Protein AF-A0ABC8QXJ0-F1 (afdb_monomer_lite)

InterPro domains:
  IPR022228 Protein of unknown function DUF3755 [PF12579] (45-78)

Structure (mmCIF, N/CA/C/O backbone):
data_AF-A0ABC8QXJ0-F1
#
_entry.id   AF-A0ABC8QXJ0-F1
#
loop_
_atom_site.group_PDB
_atom_site.id
_atom_site.type_symbol
_atom_site.label_atom_id
_atom_site.label_alt_id
_atom_site.label_comp_id
_atom_site.label_asym_id
_atom_site.label_entity_id
_atom_site.label_seq_id
_atom_site.pdbx_PDB_ins_code
_atom_site.Cartn_x
_atom_site.Cartn_y
_atom_site.Cartn_z
_atom_site.occupancy
_atom_site.B_iso_or_equiv
_atom_site.auth_seq_id
_atom_site.auth_comp_id
_atom_site.auth_asym_id
_atom_site.auth_atom_id
_atom_site.pdbx_PDB_model_num
ATOM 1 N N . MET A 1 1 ? -36.619 1.541 -1.396 1.00 38.19 1 MET A N 1
ATOM 2 C CA . MET A 1 1 ? -35.381 0.842 -0.990 1.00 38.19 1 MET A CA 1
ATOM 3 C C . MET A 1 1 ? -34.815 0.193 -2.238 1.00 38.19 1 MET A C 1
ATOM 5 O O . MET A 1 1 ? -35.240 -0.896 -2.590 1.00 38.19 1 MET A O 1
ATOM 9 N N . THR A 1 2 ? -33.964 0.907 -2.971 1.00 34.28 2 THR A N 1
ATOM 10 C CA . THR A 1 2 ? -33.413 0.432 -4.249 1.00 34.28 2 THR A CA 1
ATOM 11 C C . THR A 1 2 ? -31.914 0.262 -4.056 1.00 34.28 2 THR A C 1
ATOM 13 O O . THR A 1 2 ? -31.242 1.183 -3.595 1.00 34.28 2 THR A O 1
ATOM 16 N N . GLY A 1 3 ? -31.449 -0.968 -4.269 1.00 41.50 3 GLY A N 1
ATOM 17 C CA . GLY A 1 3 ? -30.165 -1.474 -3.803 1.00 41.50 3 GLY A CA 1
ATOM 18 C C . GLY A 1 3 ? -28.941 -0.839 -4.458 1.00 41.50 3 GLY A C 1
ATOM 19 O O . GLY A 1 3 ? -28.972 -0.489 -5.630 1.00 41.50 3 GLY A O 1
ATOM 20 N N . ILE A 1 4 ? -27.890 -0.683 -3.644 1.00 43.62 4 ILE A N 1
ATOM 21 C CA . ILE A 1 4 ? -26.469 -1.066 -3.841 1.00 43.62 4 ILE A CA 1
ATOM 22 C C . ILE A 1 4 ? -25.875 -0.921 -5.268 1.00 43.62 4 ILE A C 1
ATOM 24 O O . ILE A 1 4 ? -24.971 -1.647 -5.661 1.00 43.62 4 ILE A O 1
ATOM 28 N N . GLY A 1 5 ? -26.362 0.041 -6.052 1.00 38.72 5 GLY A N 1
ATOM 29 C CA . GLY A 1 5 ? -25.995 0.284 -7.452 1.00 38.72 5 GLY A CA 1
ATOM 30 C C . GLY A 1 5 ? -25.018 1.440 -7.673 1.00 38.72 5 GLY A C 1
ATOM 31 O O . GLY A 1 5 ? -25.090 2.107 -8.700 1.00 38.72 5 GLY A O 1
ATOM 32 N N . LYS A 1 6 ? -24.118 1.713 -6.724 1.00 40.28 6 LYS A N 1
ATOM 33 C CA . LYS A 1 6 ? -22.881 2.467 -6.996 1.00 40.28 6 LYS A CA 1
ATOM 34 C C . LYS A 1 6 ? -21.742 1.461 -6.938 1.00 40.28 6 LYS A C 1
ATOM 36 O O . LYS A 1 6 ? -21.111 1.282 -5.908 1.00 40.28 6 LYS A O 1
ATOM 41 N N . LEU A 1 7 ? -21.654 0.598 -7.948 1.00 36.28 7 LEU A N 1
ATOM 42 C CA . LEU A 1 7 ? -20.647 0.762 -8.998 1.00 36.28 7 LEU A CA 1
ATOM 43 C C . LEU A 1 7 ? -19.351 1.341 -8.426 1.00 36.28 7 LEU A C 1
ATOM 45 O O . LEU A 1 7 ? -19.184 2.552 -8.271 1.00 36.28 7 LEU A O 1
ATOM 49 N N . SER A 1 8 ? -18.448 0.421 -8.130 1.00 41.62 8 SER A N 1
ATOM 50 C CA . SER A 1 8 ? -17.029 0.629 -7.943 1.00 41.62 8 SER A CA 1
ATOM 51 C C . SER A 1 8 ? -16.419 1.252 -9.208 1.00 41.62 8 SER A C 1
ATOM 53 O O . SER A 1 8 ? -15.750 0.592 -10.000 1.00 41.62 8 SER A O 1
ATOM 55 N N . SER A 1 9 ? -16.610 2.563 -9.401 1.00 42.22 9 SER A N 1
ATOM 56 C CA . SER A 1 9 ? -15.924 3.341 -10.451 1.00 42.22 9 SER A CA 1
ATOM 57 C C . SER A 1 9 ? -14.398 3.193 -10.399 1.00 42.22 9 SER A C 1
ATOM 59 O O . SER A 1 9 ? -13.730 3.442 -11.396 1.00 42.22 9 SER A O 1
ATOM 61 N N . PHE A 1 10 ? -13.850 2.742 -9.269 1.00 42.06 10 PHE A N 1
ATOM 62 C CA . PHE A 1 10 ? -12.434 2.422 -9.108 1.00 42.06 10 PHE A CA 1
ATOM 63 C C . PHE A 1 10 ? -12.037 1.040 -9.650 1.00 42.06 10 PHE A C 1
ATOM 65 O O . PHE A 1 10 ? -10.921 0.880 -10.133 1.00 42.06 10 PHE A O 1
ATOM 72 N N . GLN A 1 11 ? -12.938 0.056 -9.651 1.00 46.00 11 GLN A N 1
ATOM 73 C CA . GLN A 1 11 ? -12.611 -1.323 -10.027 1.00 46.00 11 GLN A CA 1
ATOM 74 C C . GLN A 1 11 ? -12.568 -1.515 -11.554 1.00 46.00 11 GLN A C 1
ATOM 76 O O . GLN A 1 11 ? -11.822 -2.352 -12.054 1.00 46.00 11 GLN A O 1
ATOM 81 N N . PHE A 1 12 ? -13.301 -0.697 -12.321 1.00 41.12 12 PHE A N 1
ATOM 82 C CA . PHE A 1 12 ? -13.382 -0.852 -13.781 1.00 41.12 12 PHE A CA 1
ATOM 83 C C . PHE A 1 12 ? -12.221 -0.197 -14.556 1.00 41.12 12 PHE A C 1
ATOM 85 O O . PHE A 1 12 ? -11.899 -0.634 -15.655 1.00 41.12 12 PHE A O 1
ATOM 92 N N . ILE A 1 13 ? -11.550 0.815 -13.991 1.00 45.84 13 ILE A N 1
ATOM 93 C CA . ILE A 1 13 ? -10.396 1.475 -14.642 1.00 45.84 13 ILE A CA 1
ATOM 94 C C . ILE A 1 13 ? -9.080 0.722 -14.359 1.00 45.84 13 ILE A C 1
ATOM 96 O O . ILE A 1 13 ? -8.129 0.804 -15.131 1.00 45.84 13 ILE A O 1
ATOM 100 N N . ILE A 1 14 ? -9.041 -0.058 -13.277 1.00 51.94 14 ILE A N 1
ATOM 101 C CA . ILE A 1 14 ? -7.843 -0.734 -12.768 1.00 51.94 14 ILE A CA 1
ATOM 102 C C . ILE A 1 14 ? -7.644 -2.127 -13.407 1.00 51.94 14 ILE A C 1
ATOM 104 O O . ILE A 1 14 ? -6.535 -2.460 -13.820 1.00 51.94 14 ILE A O 1
ATOM 108 N N . ILE A 1 15 ? -8.704 -2.927 -13.584 1.00 46.22 15 ILE A N 1
ATOM 109 C CA . ILE A 1 15 ? -8.570 -4.346 -13.980 1.00 46.22 15 ILE A CA 1
ATOM 110 C C . ILE A 1 15 ? -8.072 -4.547 -15.426 1.00 46.22 15 ILE A C 1
ATOM 112 O O . ILE A 1 15 ? -7.324 -5.488 -15.683 1.00 46.22 15 ILE A O 1
ATOM 116 N N . CYS A 1 16 ? -8.396 -3.659 -16.372 1.00 43.69 16 CYS A N 1
ATOM 117 C CA . CYS A 1 16 ? -7.984 -3.835 -17.774 1.00 43.69 16 CYS A CA 1
ATOM 118 C C . CYS A 1 16 ? -6.485 -3.579 -18.048 1.00 43.69 16 CYS A C 1
ATOM 120 O O . CYS A 1 16 ? -6.020 -3.910 -19.136 1.00 43.69 16 CYS A O 1
ATOM 122 N N . SER A 1 17 ? -5.716 -3.035 -17.092 1.00 51.50 17 SER A N 1
ATOM 123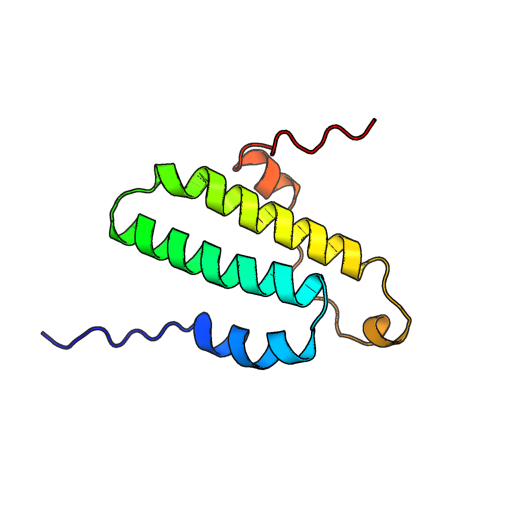 C CA . SER A 1 17 ? -4.322 -2.606 -17.327 1.00 51.50 17 SER A CA 1
ATOM 124 C C . SER A 1 17 ? -3.259 -3.448 -16.606 1.00 51.50 17 SER A C 1
ATOM 126 O O . SER A 1 17 ? -2.099 -3.439 -17.008 1.00 51.50 17 SER A O 1
ATOM 128 N N . PHE A 1 18 ? -3.605 -4.194 -15.552 1.00 49.50 18 PHE A N 1
ATOM 129 C CA . PHE A 1 18 ? -2.588 -4.785 -14.662 1.00 49.50 18 PHE A CA 1
ATOM 130 C C . PHE A 1 18 ? -1.926 -6.030 -15.252 1.00 49.50 18 PHE A C 1
ATOM 132 O O . PHE A 1 18 ? -0.708 -6.187 -15.156 1.00 49.50 18 PHE A O 1
ATOM 139 N N . ALA A 1 19 ? -2.709 -6.869 -15.935 1.00 47.66 19 ALA A N 1
ATOM 140 C CA . ALA A 1 19 ? -2.198 -8.052 -16.626 1.00 47.66 19 ALA A CA 1
ATOM 141 C C . ALA A 1 19 ? -1.212 -7.697 -17.756 1.00 47.66 19 ALA A C 1
ATOM 143 O O . ALA A 1 19 ? -0.345 -8.500 -18.083 1.00 47.66 19 ALA A O 1
ATOM 144 N N . ALA A 1 20 ? -1.325 -6.494 -18.330 1.00 51.31 20 ALA A N 1
ATOM 145 C CA . ALA A 1 20 ? -0.432 -6.014 -19.380 1.00 51.31 20 ALA A CA 1
ATOM 146 C C . ALA A 1 20 ? 0.879 -5.416 -18.836 1.00 51.31 20 ALA A C 1
ATOM 148 O O . ALA A 1 20 ? 1.893 -5.471 -19.525 1.00 51.31 20 ALA A O 1
ATOM 149 N N . ILE A 1 21 ? 0.870 -4.857 -17.616 1.00 63.81 21 ILE A N 1
ATOM 150 C CA . ILE A 1 21 ? 2.066 -4.290 -16.969 1.00 63.81 21 ILE A CA 1
ATOM 151 C C . ILE A 1 21 ? 2.970 -5.413 -16.440 1.00 63.81 21 ILE A C 1
ATOM 153 O O . ILE A 1 21 ? 4.184 -5.347 -16.623 1.00 63.81 21 ILE A O 1
ATOM 157 N N . GLY A 1 22 ? 2.386 -6.463 -15.841 1.00 70.31 22 GLY A N 1
ATOM 158 C CA . GLY A 1 22 ? 3.127 -7.620 -15.324 1.00 70.31 22 GLY A CA 1
ATOM 159 C C . GLY A 1 22 ? 4.244 -7.261 -14.325 1.00 70.31 22 GLY A C 1
ATOM 160 O O . GLY A 1 22 ? 4.361 -6.126 -13.863 1.00 70.31 22 GLY A O 1
ATOM 161 N N . GLY A 1 23 ? 5.073 -8.245 -13.962 1.00 78.12 23 GLY A N 1
ATOM 162 C CA . GLY A 1 23 ? 6.265 -8.030 -13.128 1.00 78.12 23 GLY A CA 1
ATOM 163 C C . GLY A 1 23 ? 5.995 -7.427 -11.738 1.00 78.12 23 GLY A C 1
ATOM 164 O O . GLY A 1 23 ? 4.878 -7.474 -11.222 1.00 78.12 23 GLY A O 1
ATOM 165 N N . ALA A 1 24 ? 7.038 -6.857 -11.123 1.00 83.19 24 ALA A N 1
ATOM 166 C CA . ALA A 1 24 ? 6.961 -6.268 -9.782 1.00 83.19 24 ALA A CA 1
ATOM 167 C C . ALA A 1 24 ? 5.975 -5.086 -9.718 1.00 83.19 24 ALA A C 1
ATOM 169 O O . ALA A 1 24 ? 5.191 -4.978 -8.776 1.00 83.19 24 ALA A O 1
ATOM 170 N N . THR A 1 25 ? 5.945 -4.243 -10.755 1.00 82.88 25 THR A N 1
ATOM 171 C CA . THR A 1 25 ? 5.002 -3.121 -10.857 1.00 82.88 25 THR A CA 1
ATOM 172 C C . THR A 1 25 ? 3.550 -3.598 -10.867 1.00 82.88 25 THR A C 1
ATOM 174 O O . THR A 1 25 ? 2.732 -3.059 -10.124 1.00 82.88 25 THR A O 1
ATOM 177 N N . GLY A 1 26 ? 3.221 -4.629 -11.654 1.00 80.50 26 GLY A N 1
ATOM 178 C CA . GLY A 1 26 ? 1.879 -5.213 -11.692 1.00 80.50 26 GLY A CA 1
ATOM 179 C C . GLY A 1 26 ? 1.445 -5.789 -10.341 1.00 80.50 26 GLY A C 1
ATOM 180 O O . GLY A 1 26 ? 0.318 -5.550 -9.914 1.00 80.50 26 GLY A O 1
ATOM 181 N N . GLN A 1 27 ? 2.353 -6.463 -9.626 1.00 85.69 27 GLN A N 1
ATOM 182 C CA . GLN A 1 27 ? 2.084 -7.005 -8.286 1.00 85.69 27 GLN A CA 1
ATOM 183 C C . GLN A 1 27 ? 1.822 -5.907 -7.244 1.00 85.69 27 GLN A C 1
ATOM 185 O O . GLN A 1 27 ? 0.885 -6.015 -6.456 1.00 85.69 27 GLN A O 1
ATOM 190 N N . LEU A 1 28 ? 2.621 -4.835 -7.234 1.00 87.44 28 LEU A N 1
ATOM 191 C CA . LEU A 1 28 ? 2.434 -3.708 -6.308 1.00 87.44 28 LEU A CA 1
ATOM 192 C C . LEU A 1 28 ? 1.134 -2.949 -6.585 1.00 87.44 28 LEU A C 1
ATOM 194 O O . LEU A 1 28 ? 0.449 -2.504 -5.661 1.00 87.44 28 LEU A O 1
ATOM 198 N N . LEU A 1 29 ? 0.788 -2.817 -7.864 1.00 85.62 29 LEU A N 1
ATOM 199 C CA . LEU A 1 29 ? -0.481 -2.258 -8.287 1.00 85.62 29 LEU A CA 1
ATOM 200 C C . LEU A 1 29 ? -1.643 -3.134 -7.787 1.00 85.62 29 LEU A C 1
ATOM 202 O O . LEU A 1 29 ? -2.581 -2.600 -7.192 1.00 85.62 29 LEU A O 1
ATOM 206 N N . GLU A 1 30 ? -1.584 -4.460 -7.971 1.00 84.69 30 GLU A N 1
ATOM 207 C CA . GLU A 1 30 ? -2.617 -5.407 -7.508 1.00 84.69 30 GLU A CA 1
ATOM 208 C C . GLU A 1 30 ? -2.807 -5.343 -5.989 1.00 84.69 30 GLU A C 1
ATOM 210 O O . GLU A 1 30 ? -3.935 -5.235 -5.503 1.00 84.69 30 GLU A O 1
ATOM 215 N N . GLN A 1 31 ? -1.703 -5.302 -5.241 1.00 89.81 31 GLN A N 1
ATOM 216 C CA . GLN A 1 31 ? -1.738 -5.104 -3.794 1.00 89.81 31 GLN A CA 1
ATOM 217 C C . GLN A 1 31 ? -2.446 -3.800 -3.417 1.00 89.81 31 GLN A C 1
ATOM 219 O O . GLN A 1 31 ? -3.282 -3.810 -2.520 1.00 89.81 31 GLN A O 1
ATOM 224 N N . ASN A 1 32 ? -2.181 -2.691 -4.119 1.00 91.94 32 ASN A N 1
ATOM 225 C CA . ASN A 1 32 ? -2.886 -1.433 -3.858 1.00 91.94 32 ASN A CA 1
ATOM 226 C C . ASN A 1 32 ? -4.393 -1.552 -4.073 1.00 91.94 32 ASN A C 1
ATOM 228 O O . ASN A 1 32 ? -5.144 -1.001 -3.274 1.00 91.94 32 ASN A O 1
ATOM 232 N N . ALA A 1 33 ? -4.840 -2.254 -5.118 1.00 86.62 33 ALA A N 1
ATOM 233 C CA . ALA A 1 33 ? -6.266 -2.458 -5.359 1.00 86.62 33 ALA A CA 1
ATOM 234 C C . ALA A 1 33 ? -6.924 -3.192 -4.177 1.00 86.62 33 ALA A C 1
ATOM 236 O O . ALA A 1 33 ? -7.894 -2.691 -3.612 1.00 86.62 33 ALA A O 1
ATOM 237 N N . HIS A 1 34 ? -6.328 -4.303 -3.735 1.00 88.62 34 HIS A N 1
ATOM 238 C CA . HIS A 1 34 ? -6.824 -5.066 -2.588 1.00 88.62 34 HIS A CA 1
ATOM 239 C C . HIS A 1 34 ? -6.815 -4.247 -1.288 1.00 88.62 34 HIS A C 1
ATOM 241 O O . HIS A 1 34 ? -7.812 -4.185 -0.571 1.00 88.62 34 HIS A O 1
ATOM 247 N N . THR A 1 35 ? -5.710 -3.560 -0.991 1.00 91.69 35 THR A N 1
ATOM 248 C CA . THR A 1 35 ? -5.588 -2.729 0.214 1.00 91.69 35 THR A CA 1
ATOM 249 C C . THR A 1 35 ? -6.588 -1.564 0.212 1.00 91.69 35 THR A C 1
ATOM 251 O O . THR A 1 35 ? -7.105 -1.192 1.264 1.00 91.69 35 THR A O 1
ATOM 254 N N . LEU A 1 36 ? -6.899 -0.981 -0.951 1.00 93.19 36 LEU A N 1
ATOM 255 C CA . LEU A 1 36 ? -7.913 0.074 -1.069 1.00 93.19 36 LEU A CA 1
ATOM 256 C C . LEU A 1 36 ? -9.336 -0.457 -0.847 1.00 93.19 36 LEU A C 1
ATOM 258 O O . LEU A 1 36 ? -10.148 0.241 -0.230 1.00 93.19 36 LEU A O 1
ATOM 262 N N . ASP A 1 37 ? -9.626 -1.685 -1.279 1.00 92.38 37 ASP A N 1
ATOM 263 C CA . ASP A 1 37 ? -10.893 -2.353 -0.971 1.00 92.38 37 ASP A CA 1
ATOM 264 C C . ASP A 1 37 ? -11.034 -2.601 0.542 1.00 92.38 37 ASP A C 1
ATOM 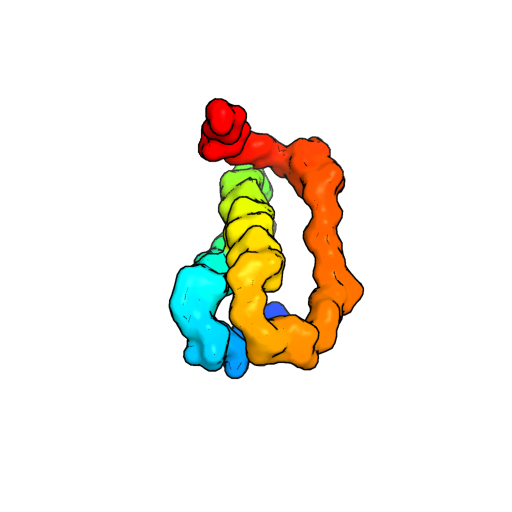266 O O . ASP A 1 37 ? -12.086 -2.308 1.120 1.00 92.38 37 ASP A O 1
ATOM 270 N N . GLU A 1 38 ? -9.964 -3.034 1.217 1.00 93.94 38 GLU A N 1
ATOM 271 C CA . GLU A 1 38 ? -9.940 -3.175 2.682 1.00 93.94 38 GLU A CA 1
ATOM 272 C C . GLU A 1 38 ? -10.154 -1.838 3.403 1.00 93.94 38 GLU A C 1
ATOM 274 O O . GLU A 1 38 ? -10.956 -1.752 4.336 1.00 93.94 38 GLU A O 1
ATOM 279 N N . ILE A 1 39 ? -9.494 -0.768 2.945 1.00 94.00 39 ILE A N 1
ATOM 280 C CA . ILE A 1 39 ? -9.679 0.585 3.488 1.00 94.00 39 ILE A CA 1
ATOM 281 C C . ILE A 1 39 ? -11.153 0.998 3.410 1.00 94.00 39 ILE A C 1
ATOM 283 O O . ILE A 1 39 ? -11.706 1.532 4.380 1.00 94.00 39 ILE A O 1
ATOM 287 N N . SER A 1 40 ? -11.791 0.736 2.268 1.00 93.56 40 SER A N 1
ATOM 288 C CA . SER A 1 40 ? -13.208 1.022 2.033 1.00 93.56 40 SER A CA 1
ATOM 289 C C . SER A 1 40 ? -14.113 0.205 2.961 1.00 93.56 40 SER A C 1
ATOM 291 O O . SER A 1 40 ? -15.016 0.755 3.599 1.00 93.56 40 SER A O 1
ATOM 293 N N . ALA A 1 41 ? -13.837 -1.093 3.118 1.00 92.88 41 ALA A N 1
ATOM 294 C CA . ALA A 1 41 ? -14.565 -1.962 4.041 1.00 92.88 41 ALA A CA 1
ATOM 295 C C . ALA A 1 41 ? -14.446 -1.486 5.500 1.00 92.88 41 ALA A C 1
ATOM 297 O O . ALA A 1 41 ? -15.452 -1.407 6.210 1.00 92.88 41 ALA A O 1
ATOM 298 N N . ASN A 1 42 ? -13.250 -1.085 5.931 1.00 94.62 42 ASN A N 1
ATOM 299 C CA . ASN A 1 42 ? -13.008 -0.559 7.274 1.00 94.62 42 ASN A CA 1
ATOM 300 C C . ASN A 1 42 ? -13.725 0.769 7.525 1.00 94.62 42 ASN A C 1
ATOM 302 O O . ASN A 1 42 ? -14.252 0.975 8.620 1.00 94.62 42 ASN A O 1
ATOM 306 N N . PHE A 1 43 ? -13.803 1.656 6.526 1.00 93.81 43 PHE A N 1
ATOM 307 C CA . PHE A 1 43 ? -14.620 2.868 6.634 1.00 93.81 43 PHE A CA 1
ATOM 308 C C . PHE A 1 43 ? -16.097 2.530 6.849 1.00 93.81 43 PHE A C 1
ATOM 310 O O . PHE A 1 43 ? -16.715 3.076 7.763 1.00 93.81 43 PHE A O 1
ATOM 317 N N . ASN A 1 44 ? -16.640 1.585 6.076 1.00 93.75 44 ASN A N 1
ATOM 318 C CA . ASN A 1 44 ? -18.029 1.136 6.221 1.00 93.75 44 ASN A CA 1
ATOM 319 C C . ASN A 1 44 ? -18.298 0.472 7.582 1.00 93.75 44 ASN A C 1
ATOM 321 O O . ASN A 1 44 ? -19.415 0.536 8.092 1.00 93.75 44 ASN A O 1
ATOM 325 N N . ALA A 1 45 ? -17.277 -0.143 8.176 1.00 95.56 45 ALA A N 1
ATOM 326 C CA . ALA A 1 45 ? -17.346 -0.789 9.481 1.00 95.56 45 ALA A CA 1
ATOM 327 C C . ALA A 1 45 ? -16.948 0.127 10.659 1.00 95.56 45 ALA A C 1
ATOM 329 O O . ALA A 1 45 ? -16.824 -0.359 11.782 1.00 95.56 45 ALA A O 1
ATOM 330 N N . PHE A 1 46 ? -16.737 1.430 10.429 1.00 94.06 46 PHE A N 1
ATOM 331 C CA . PHE A 1 46 ? -16.293 2.408 11.438 1.00 94.06 46 PHE A CA 1
ATOM 332 C C . PHE A 1 46 ? -14.945 2.071 12.114 1.00 94.06 46 PHE A C 1
ATOM 334 O O . PHE A 1 46 ? -14.655 2.520 13.222 1.00 94.06 46 PHE A O 1
ATOM 341 N N . LYS A 1 47 ? -14.076 1.324 11.427 1.00 94.44 47 LYS A N 1
ATOM 342 C CA . LYS A 1 47 ? -12.754 0.859 11.885 1.00 94.44 47 LYS A CA 1
ATOM 343 C C . LYS A 1 47 ? -11.610 1.722 11.343 1.00 94.44 47 LYS A C 1
ATOM 345 O O . LYS A 1 47 ? -10.573 1.228 10.916 1.00 94.44 47 LYS A O 1
ATOM 350 N N . VAL A 1 48 ? -11.779 3.044 11.349 1.00 90.62 48 VAL A N 1
ATOM 351 C CA . VAL A 1 48 ? -10.859 3.977 10.663 1.00 90.62 48 VAL A CA 1
ATOM 352 C C . VAL A 1 48 ? -9.412 3.925 11.165 1.00 90.62 48 VAL A C 1
ATOM 354 O O . VAL A 1 48 ? -8.488 4.168 10.395 1.00 90.62 48 VAL A O 1
ATOM 357 N N . HIS A 1 49 ? -9.194 3.565 12.432 1.00 91.38 49 HIS A N 1
ATOM 358 C CA . HIS A 1 49 ? -7.850 3.409 12.992 1.00 91.38 49 HIS A CA 1
ATOM 359 C C . HIS A 1 49 ? -7.071 2.242 12.364 1.00 91.38 49 HIS A C 1
ATOM 361 O O . HIS A 1 49 ? -5.846 2.318 12.273 1.00 91.38 49 HIS A O 1
ATOM 367 N N . GLU A 1 50 ? -7.760 1.206 11.873 1.00 92.38 50 GLU A N 1
ATOM 368 C CA . GLU A 1 50 ? -7.137 0.063 11.188 1.00 92.38 50 GLU A CA 1
ATOM 369 C C . GLU A 1 50 ? -6.556 0.480 9.818 1.00 92.38 50 GLU A C 1
ATOM 371 O O . GLU A 1 50 ? -5.603 -0.128 9.333 1.00 92.38 50 GLU A O 1
ATOM 376 N N . ASN A 1 51 ? -7.033 1.591 9.235 1.00 94.81 51 ASN A N 1
ATOM 377 C CA . ASN A 1 51 ? -6.586 2.068 7.923 1.00 94.81 51 ASN A CA 1
ATOM 378 C C . ASN A 1 51 ? -5.212 2.741 7.930 1.00 94.81 51 ASN A C 1
ATOM 380 O O . ASN A 1 51 ? -4.623 2.898 6.864 1.00 94.81 51 ASN A O 1
ATOM 384 N N . ILE A 1 52 ? -4.669 3.137 9.086 1.00 93.50 52 ILE A N 1
ATOM 385 C CA . ILE A 1 52 ? -3.390 3.868 9.143 1.00 93.50 52 ILE A CA 1
ATOM 386 C C . ILE A 1 52 ? -2.264 3.051 8.492 1.00 93.50 52 ILE A C 1
ATOM 388 O O . ILE A 1 52 ? -1.525 3.565 7.649 1.00 93.50 52 ILE A O 1
ATOM 392 N N . ASN A 1 53 ? -2.163 1.765 8.839 1.00 93.19 53 ASN A N 1
ATOM 393 C CA . ASN A 1 53 ? -1.154 0.871 8.271 1.00 93.19 53 ASN A CA 1
ATOM 394 C C . ASN A 1 53 ? -1.420 0.573 6.789 1.00 93.19 53 ASN A C 1
ATOM 396 O O . ASN A 1 53 ? -0.476 0.538 6.002 1.00 93.19 53 ASN A O 1
ATOM 400 N N . LEU A 1 54 ? -2.691 0.434 6.399 1.00 94.94 54 LEU A N 1
ATOM 401 C CA . LEU A 1 54 ? -3.094 0.195 5.010 1.00 94.94 54 LEU A CA 1
ATOM 402 C C . LEU A 1 54 ? -2.737 1.388 4.112 1.00 94.94 54 LEU A C 1
ATOM 404 O O . LEU A 1 54 ? -2.148 1.220 3.046 1.00 94.94 54 LEU A O 1
ATOM 408 N N . PHE A 1 55 ? -2.979 2.617 4.573 1.00 94.25 55 PHE A N 1
ATOM 409 C CA . PHE A 1 55 ? -2.549 3.820 3.862 1.00 94.25 55 PHE A CA 1
ATOM 410 C C . PHE A 1 55 ? -1.025 3.910 3.742 1.00 94.25 55 PHE A C 1
ATOM 412 O O . PHE A 1 55 ? -0.510 4.309 2.696 1.00 94.25 55 PHE A O 1
ATOM 419 N N . CYS A 1 56 ? -0.287 3.509 4.783 1.00 92.56 56 CYS A N 1
ATOM 420 C CA . CYS A 1 56 ? 1.172 3.439 4.715 1.00 92.56 56 CYS A CA 1
ATOM 421 C C . CYS A 1 56 ? 1.644 2.421 3.669 1.00 92.56 56 CYS A C 1
ATOM 423 O O . CYS A 1 56 ? 2.599 2.704 2.946 1.00 92.56 56 CYS A O 1
ATOM 425 N N . GLN A 1 57 ? 0.980 1.268 3.566 1.00 94.06 57 GLN A N 1
ATOM 426 C CA . GLN A 1 57 ? 1.273 0.256 2.552 1.00 94.06 57 GLN A CA 1
ATOM 427 C C . GLN A 1 57 ? 1.038 0.802 1.139 1.00 94.06 57 GLN A C 1
ATOM 429 O O . GLN A 1 57 ? 1.954 0.757 0.320 1.00 94.06 57 GLN A O 1
ATOM 434 N N . VAL A 1 58 ? -0.126 1.413 0.887 1.00 93.50 58 VAL A N 1
ATOM 435 C CA . VAL A 1 58 ? -0.443 2.018 -0.419 1.00 93.50 58 VAL A CA 1
ATOM 436 C C . VAL A 1 58 ? 0.584 3.083 -0.802 1.00 93.50 58 VAL A C 1
ATOM 438 O O . VAL A 1 58 ? 1.100 3.072 -1.921 1.00 93.50 58 VAL A O 1
ATOM 441 N N . ARG A 1 59 ? 0.951 3.973 0.133 1.00 92.94 59 ARG A N 1
ATOM 442 C CA . ARG A 1 59 ? 2.008 4.975 -0.086 1.00 92.94 59 ARG A CA 1
ATOM 443 C C . ARG A 1 59 ? 3.325 4.314 -0.496 1.00 92.94 59 ARG A C 1
ATOM 445 O O . ARG A 1 59 ? 3.940 4.745 -1.467 1.00 92.94 59 ARG A O 1
ATOM 452 N N . ASN A 1 60 ? 3.769 3.297 0.242 1.00 92.06 60 ASN A N 1
ATOM 453 C CA . ASN A 1 60 ? 5.054 2.645 -0.012 1.00 92.06 60 ASN A CA 1
ATOM 454 C C . ASN A 1 60 ? 5.071 1.949 -1.380 1.00 92.06 60 ASN A C 1
ATOM 456 O O . ASN A 1 60 ? 6.060 2.053 -2.100 1.00 92.06 60 ASN A O 1
ATOM 460 N N . ASN A 1 61 ? 3.970 1.304 -1.761 1.00 91.56 61 ASN A N 1
ATOM 461 C CA . ASN A 1 61 ? 3.825 0.676 -3.070 1.00 91.56 61 ASN A CA 1
ATOM 462 C C . ASN A 1 61 ? 3.871 1.713 -4.201 1.00 91.56 61 ASN A C 1
ATOM 464 O O . ASN A 1 61 ? 4.572 1.501 -5.185 1.00 91.56 61 ASN A O 1
ATOM 468 N N . ILE A 1 62 ? 3.189 2.858 -4.051 1.00 88.56 62 ILE A N 1
ATOM 469 C CA . ILE A 1 62 ? 3.257 3.957 -5.033 1.00 88.56 62 ILE A CA 1
ATOM 470 C C . ILE A 1 62 ? 4.690 4.486 -5.157 1.00 88.56 62 ILE A C 1
ATOM 472 O O . ILE A 1 62 ? 5.164 4.678 -6.273 1.00 88.56 62 ILE A O 1
ATOM 476 N N . LEU A 1 63 ? 5.396 4.686 -4.039 1.00 88.31 63 LEU A N 1
ATOM 477 C CA . LEU A 1 63 ? 6.799 5.116 -4.055 1.00 88.31 63 LEU A CA 1
ATOM 478 C C . LEU A 1 63 ? 7.703 4.102 -4.767 1.00 88.31 63 LEU A C 1
ATOM 480 O O . LEU A 1 63 ? 8.540 4.500 -5.571 1.00 88.31 63 LEU A O 1
ATOM 484 N N . ALA A 1 64 ? 7.528 2.806 -4.501 1.00 87.62 64 ALA A N 1
ATOM 485 C CA . ALA A 1 64 ? 8.282 1.747 -5.167 1.00 87.62 64 ALA A CA 1
ATOM 486 C C . ALA A 1 64 ? 8.017 1.731 -6.681 1.00 87.62 64 ALA A C 1
ATOM 488 O O . ALA A 1 64 ? 8.963 1.768 -7.459 1.00 87.62 64 ALA A O 1
ATOM 489 N N . ILE A 1 65 ? 6.748 1.803 -7.096 1.00 83.88 65 ILE A N 1
ATOM 490 C CA . ILE A 1 65 ? 6.366 1.906 -8.512 1.00 83.88 65 ILE A CA 1
ATOM 491 C C . ILE A 1 65 ? 6.997 3.143 -9.159 1.00 83.88 65 ILE A C 1
ATOM 493 O O . ILE A 1 65 ? 7.539 3.055 -10.254 1.00 83.88 65 ILE A O 1
ATOM 497 N N . MET A 1 66 ? 6.944 4.302 -8.500 1.00 80.31 66 MET A N 1
ATOM 498 C CA . MET A 1 66 ? 7.534 5.530 -9.036 1.00 80.31 66 MET A CA 1
ATOM 499 C C . MET A 1 66 ? 9.055 5.436 -9.179 1.00 80.31 66 MET A C 1
ATOM 501 O O . MET A 1 66 ? 9.593 5.953 -10.153 1.00 80.31 66 MET A O 1
ATOM 505 N N . ASN A 1 67 ? 9.739 4.783 -8.238 1.00 82.00 67 ASN A N 1
ATOM 506 C CA . ASN A 1 67 ? 11.179 4.552 -8.329 1.00 82.00 67 ASN A CA 1
ATOM 507 C C . ASN A 1 67 ? 11.520 3.613 -9.489 1.00 82.00 67 ASN A C 1
ATOM 509 O O . ASN A 1 67 ? 12.369 3.967 -10.302 1.00 82.00 67 ASN A O 1
ATOM 513 N N . ASP A 1 68 ? 10.804 2.496 -9.624 1.00 77.19 68 ASP A N 1
ATOM 514 C CA . ASP A 1 68 ? 10.990 1.562 -10.739 1.00 77.19 68 ASP A CA 1
ATOM 515 C C . ASP A 1 68 ? 10.744 2.256 -12.087 1.00 77.19 68 ASP A C 1
ATOM 517 O O . ASP A 1 68 ? 11.507 2.070 -13.032 1.00 77.19 68 ASP A O 1
ATOM 521 N N . LEU A 1 69 ? 9.727 3.125 -12.167 1.00 70.50 69 LEU A N 1
ATOM 522 C CA . LEU A 1 69 ? 9.425 3.901 -13.371 1.00 70.50 69 LEU A CA 1
ATOM 523 C C . LEU A 1 69 ? 10.491 4.953 -13.727 1.00 70.50 69 LEU A C 1
ATOM 525 O O . LEU A 1 69 ? 10.554 5.383 -14.879 1.00 70.50 69 LEU A O 1
ATOM 529 N N . ASN A 1 70 ? 11.318 5.387 -12.774 1.00 64.31 70 ASN A N 1
ATOM 530 C CA . ASN A 1 70 ? 12.429 6.299 -13.049 1.00 64.31 70 ASN A CA 1
ATOM 531 C C . ASN A 1 70 ? 13.661 5.564 -13.621 1.00 64.31 70 ASN A C 1
ATOM 533 O O . ASN A 1 70 ? 14.452 6.193 -14.322 1.00 64.31 70 ASN A O 1
ATOM 537 N N . ASP A 1 71 ? 13.792 4.250 -13.391 1.00 64.88 71 ASP A N 1
ATOM 538 C CA . ASP A 1 71 ? 14.923 3.398 -13.820 1.00 64.88 71 ASP A CA 1
ATOM 539 C C . ASP A 1 71 ? 14.666 2.635 -15.145 1.00 64.88 71 ASP A C 1
ATOM 541 O O . ASP A 1 71 ? 15.260 1.601 -15.455 1.00 64.88 71 ASP A O 1
ATOM 545 N N . LEU A 1 72 ? 13.754 3.149 -15.965 1.00 61.72 72 LEU A N 1
ATOM 546 C CA . LEU A 1 72 ? 13.074 2.396 -17.016 1.00 61.72 72 LEU A CA 1
ATOM 547 C C . LEU A 1 72 ? 13.793 2.402 -18.391 1.00 61.72 72 LEU A C 1
ATOM 549 O O . LEU A 1 72 ? 14.358 3.426 -18.798 1.00 61.72 72 LEU A O 1
ATOM 553 N N . PRO A 1 73 ? 13.712 1.306 -19.178 1.00 55.94 73 PRO A N 1
ATOM 554 C CA . PRO A 1 73 ? 14.237 1.237 -20.549 1.00 55.94 73 PRO A CA 1
ATOM 555 C C . PRO A 1 73 ? 13.477 2.150 -21.538 1.00 55.94 73 PRO A C 1
ATOM 557 O O . PRO A 1 73 ? 12.310 2.482 -21.333 1.00 55.94 73 PRO A O 1
ATOM 560 N N . GLU A 1 74 ? 14.133 2.541 -22.644 1.00 58.19 74 GLU A N 1
ATOM 561 C CA . GLU A 1 74 ? 13.694 3.580 -23.611 1.00 58.19 74 GLU A CA 1
ATOM 562 C C . GLU A 1 74 ? 12.229 3.502 -24.077 1.00 58.19 74 GLU A C 1
ATOM 564 O O . GLU A 1 74 ? 11.619 4.536 -24.340 1.00 58.19 74 GLU A O 1
ATOM 569 N N . ILE A 1 75 ? 11.638 2.306 -24.137 1.00 52.03 75 ILE A N 1
ATOM 570 C CA . ILE A 1 75 ? 10.243 2.083 -24.550 1.00 52.03 75 ILE A CA 1
ATOM 571 C C . ILE A 1 75 ? 9.234 2.775 -23.633 1.00 52.03 75 ILE A C 1
ATOM 573 O O . ILE A 1 75 ? 8.243 3.324 -24.108 1.00 52.03 75 ILE A O 1
ATOM 577 N N . MET A 1 76 ? 9.488 2.813 -22.328 1.00 53.91 76 MET A N 1
ATOM 578 C CA . MET A 1 76 ? 8.549 3.421 -21.388 1.00 53.91 76 MET A CA 1
ATOM 579 C C . MET A 1 76 ? 8.791 4.931 -21.209 1.00 53.91 76 MET A C 1
ATOM 581 O O . MET A 1 76 ? 7.918 5.622 -20.690 1.00 53.91 76 MET A O 1
ATOM 585 N N . LYS A 1 77 ? 9.893 5.485 -21.752 1.00 59.19 77 LYS A N 1
ATOM 586 C CA . LYS A 1 77 ? 10.059 6.945 -21.936 1.00 59.19 77 LYS A CA 1
ATOM 587 C C . LYS A 1 77 ? 9.099 7.522 -22.983 1.00 59.19 77 LYS A C 1
ATOM 589 O O . LYS A 1 77 ? 8.922 8.735 -23.029 1.00 59.19 77 LYS A O 1
ATOM 594 N N . GLN A 1 78 ? 8.496 6.676 -23.825 1.00 57.75 78 GLN A N 1
ATOM 595 C CA . GLN A 1 78 ? 7.466 7.095 -24.781 1.00 57.75 78 GLN A CA 1
ATOM 596 C C . GLN A 1 78 ? 6.066 7.182 -24.165 1.00 57.75 78 GLN A C 1
ATOM 598 O O . GLN A 1 78 ? 5.159 7.724 -24.797 1.00 57.75 78 GLN A O 1
ATOM 603 N N . MET A 1 79 ? 5.866 6.667 -22.946 1.00 59.09 79 MET A N 1
ATOM 604 C CA . MET A 1 79 ? 4.591 6.847 -22.268 1.00 59.09 79 MET A CA 1
ATOM 605 C C . MET A 1 79 ? 4.400 8.317 -21.885 1.00 59.09 79 MET A C 1
ATOM 607 O O . MET A 1 79 ? 5.345 8.965 -21.426 1.00 59.09 79 MET A O 1
ATOM 611 N N . PRO A 1 80 ? 3.177 8.854 -22.033 1.00 60.50 80 PRO A N 1
ATOM 612 C CA . PRO A 1 80 ? 2.886 10.185 -21.538 1.00 60.50 80 PRO A CA 1
ATOM 613 C C . PRO A 1 80 ? 3.149 10.237 -20.024 1.00 60.50 80 PRO A C 1
ATOM 615 O O . PRO A 1 80 ? 2.848 9.270 -19.314 1.00 60.50 80 PRO A O 1
ATOM 618 N N . PRO A 1 81 ? 3.708 11.350 -19.514 1.00 66.75 81 PRO A N 1
ATOM 619 C CA . PRO A 1 81 ? 3.940 11.507 -18.087 1.00 66.75 81 PRO A CA 1
ATOM 620 C C . PRO A 1 81 ? 2.616 11.378 -17.334 1.00 66.75 81 PRO A C 1
ATOM 622 O O . PRO A 1 81 ? 1.572 11.827 -17.815 1.00 66.75 81 PRO A O 1
ATOM 625 N N . LEU A 1 82 ? 2.660 10.768 -16.146 1.00 69.31 82 LEU A N 1
ATOM 626 C CA . LEU A 1 82 ? 1.472 10.635 -15.310 1.00 69.31 82 LEU A CA 1
ATOM 627 C C . LEU A 1 82 ? 0.830 12.017 -15.098 1.00 69.31 82 LEU A C 1
ATOM 629 O O . LEU A 1 82 ? 1.543 12.980 -14.800 1.00 69.31 82 LEU A O 1
ATOM 633 N N . PRO A 1 83 ? -0.506 12.126 -15.209 1.00 64.75 83 PRO A N 1
ATOM 634 C CA . PRO A 1 83 ? -1.207 13.407 -15.107 1.00 64.75 83 PRO A CA 1
ATOM 635 C C . PRO A 1 83 ? -1.082 14.043 -13.714 1.00 64.75 83 PRO A C 1
ATOM 637 O O . PRO A 1 83 ? -1.362 15.227 -13.545 1.00 64.75 83 PRO A O 1
ATOM 640 N N . VAL A 1 84 ? -0.656 13.268 -12.713 1.00 78.88 84 VAL A N 1
ATOM 641 C CA . VAL A 1 84 ? -0.430 13.709 -11.339 1.00 78.88 84 VAL A CA 1
ATOM 642 C C . VAL A 1 84 ? 0.756 12.951 -10.736 1.00 78.88 84 VAL A C 1
ATOM 644 O O . VAL A 1 84 ? 0.950 11.767 -11.009 1.00 78.88 84 VAL A O 1
ATOM 647 N N . LYS A 1 85 ? 1.553 13.640 -9.913 1.00 74.38 85 LYS A N 1
ATOM 648 C CA . LYS A 1 85 ? 2.638 13.047 -9.117 1.00 74.38 85 LYS A CA 1
ATOM 649 C C . LYS A 1 85 ? 2.203 12.910 -7.661 1.00 74.38 85 LYS A C 1
ATOM 651 O O . LYS A 1 85 ? 1.426 13.730 -7.172 1.00 74.38 85 LYS A O 1
ATOM 656 N N . LEU A 1 86 ? 2.725 11.901 -6.962 1.00 80.88 86 LEU A N 1
ATOM 657 C CA . LEU A 1 86 ? 2.525 11.779 -5.520 1.00 80.88 86 LEU A CA 1
ATOM 658 C C . LEU A 1 86 ? 3.129 1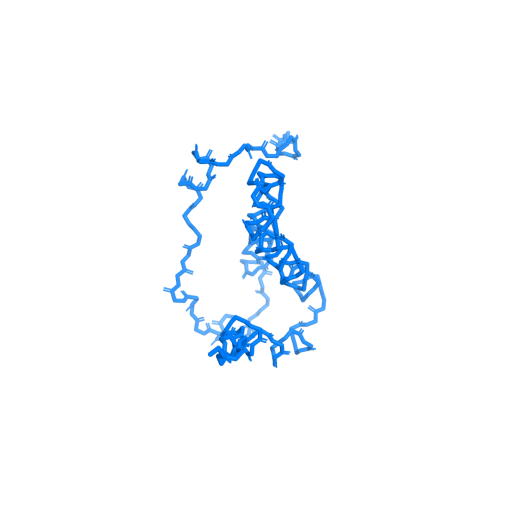2.999 -4.811 1.00 80.88 86 LEU A C 1
ATOM 660 O O . LEU A 1 86 ? 4.276 13.363 -5.057 1.00 80.88 86 LEU A O 1
ATOM 664 N N . ASN A 1 87 ? 2.366 13.613 -3.908 1.00 87.38 87 ASN A N 1
ATOM 665 C CA . ASN A 1 87 ? 2.896 14.637 -3.017 1.00 87.38 87 ASN A CA 1
ATOM 666 C C . ASN A 1 87 ? 3.537 13.959 -1.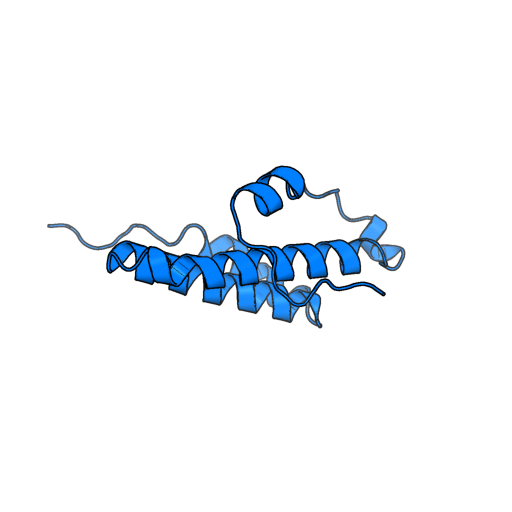798 1.00 87.38 87 ASN A C 1
ATOM 668 O O . ASN A 1 87 ? 2.854 13.632 -0.824 1.00 87.38 87 ASN A O 1
ATOM 672 N N . GLU A 1 88 ? 4.844 13.718 -1.878 1.00 84.56 88 GLU A N 1
ATOM 673 C CA . GLU A 1 88 ? 5.605 13.048 -0.820 1.00 84.56 88 GLU A CA 1
ATOM 674 C C . GLU A 1 88 ? 5.626 13.841 0.488 1.00 84.56 88 GLU A C 1
ATOM 676 O O . GLU A 1 88 ? 5.502 13.249 1.557 1.00 84.56 88 GLU A O 1
ATOM 681 N N . GLU A 1 89 ? 5.745 15.169 0.424 1.00 88.31 89 GLU A N 1
ATOM 682 C CA . GLU A 1 89 ? 5.753 16.027 1.613 1.00 88.31 89 GLU A CA 1
ATOM 683 C C . GLU A 1 89 ? 4.442 15.883 2.387 1.00 88.31 89 GLU A C 1
ATOM 685 O O . GLU A 1 89 ? 4.448 15.579 3.584 1.00 88.31 89 GLU A O 1
ATOM 690 N N . LEU A 1 90 ? 3.315 16.003 1.678 1.00 88.69 90 LEU A N 1
ATOM 691 C CA . LEU A 1 90 ? 2.004 15.818 2.277 1.00 88.69 90 LEU A CA 1
ATOM 692 C C . LEU A 1 90 ? 1.877 14.402 2.837 1.00 88.69 90 LEU A C 1
ATOM 694 O O . LEU A 1 90 ? 1.585 14.262 4.022 1.00 88.69 90 LEU A O 1
ATOM 698 N N . ALA A 1 91 ? 2.163 13.366 2.043 1.00 85.94 91 ALA A N 1
ATOM 699 C CA . ALA A 1 91 ? 2.052 11.972 2.476 1.00 85.94 91 ALA A CA 1
ATOM 700 C C . ALA A 1 91 ? 2.900 11.665 3.725 1.00 85.94 91 ALA A C 1
ATOM 702 O O . ALA A 1 91 ? 2.455 10.930 4.606 1.00 85.94 91 ALA A O 1
ATOM 703 N N . ASN A 1 92 ? 4.092 12.253 3.831 1.00 87.62 92 ASN A N 1
ATOM 704 C CA . ASN A 1 92 ? 4.991 12.088 4.974 1.00 87.62 92 ASN A CA 1
ATOM 705 C C . ASN A 1 92 ? 4.574 12.899 6.209 1.00 87.62 92 ASN A C 1
ATOM 707 O O . ASN A 1 92 ? 5.032 12.591 7.310 1.00 87.62 92 ASN A O 1
ATOM 711 N N . SER A 1 93 ? 3.740 13.927 6.034 1.00 89.81 93 SER A N 1
ATOM 712 C CA . SER A 1 93 ? 3.196 14.735 7.132 1.00 89.81 93 SER A CA 1
ATOM 713 C C . SER A 1 93 ? 1.950 14.111 7.768 1.00 89.81 93 SER A C 1
ATOM 715 O O . SER A 1 93 ? 1.769 14.217 8.979 1.00 89.81 93 SER A O 1
ATOM 717 N N . ILE A 1 94 ? 1.110 13.438 6.969 1.00 89.38 94 ILE A N 1
ATOM 718 C CA . ILE A 1 94 ? -0.173 12.884 7.430 1.00 89.38 94 ILE A CA 1
ATOM 719 C C . ILE A 1 94 ? -0.101 11.401 7.808 1.00 89.38 94 ILE A C 1
ATOM 721 O O . ILE A 1 94 ? -0.889 10.949 8.637 1.00 89.38 94 ILE A O 1
ATOM 725 N N . LEU A 1 95 ? 0.818 10.630 7.212 1.00 88.25 95 LEU A N 1
ATOM 726 C CA . LEU A 1 95 ? 0.967 9.202 7.485 1.00 88.25 95 LEU A CA 1
ATOM 727 C C . LEU A 1 95 ? 2.260 8.922 8.256 1.00 88.25 95 LEU A C 1
ATOM 729 O O . LEU A 1 95 ? 3.312 9.466 7.904 1.00 88.25 95 LEU A O 1
ATOM 733 N N . PRO A 1 96 ? 2.237 8.000 9.235 1.00 87.25 96 PRO A N 1
ATOM 734 C CA . PRO A 1 96 ? 3.449 7.543 9.899 1.00 87.25 96 PRO A CA 1
ATOM 735 C C . PRO A 1 96 ? 4.487 7.065 8.882 1.00 87.25 96 PRO A C 1
ATOM 737 O O . PRO A 1 96 ? 4.171 6.371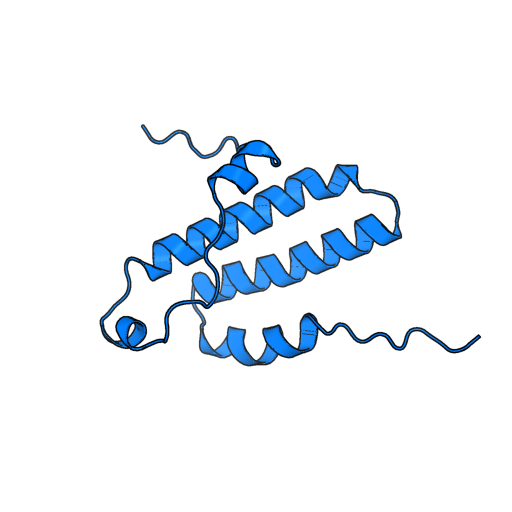 7.909 1.00 87.25 96 PRO A O 1
ATOM 740 N N . ARG A 1 97 ? 5.753 7.422 9.092 1.00 77.50 97 ARG A N 1
ATOM 741 C CA . ARG A 1 97 ? 6.840 6.853 8.290 1.00 77.50 97 ARG A CA 1
ATOM 742 C C . ARG A 1 97 ? 6.944 5.370 8.622 1.00 77.50 97 ARG A C 1
ATOM 744 O O . ARG A 1 97 ? 6.967 5.000 9.795 1.00 77.50 97 ARG A O 1
ATOM 751 N N . SER A 1 98 ? 6.989 4.520 7.601 1.00 61.56 98 SER A N 1
ATOM 752 C CA . SER A 1 98 ? 7.282 3.106 7.816 1.00 61.56 98 SER A CA 1
ATOM 753 C C . SER A 1 98 ? 8.703 2.984 8.375 1.00 61.56 98 SER A C 1
ATOM 755 O O . SER A 1 98 ? 9.629 3.659 7.925 1.00 61.56 98 SER A O 1
ATOM 757 N N . SER A 1 99 ? 8.892 2.121 9.372 1.00 56.09 99 SER A N 1
ATOM 758 C CA . SER A 1 99 ? 10.187 1.897 10.034 1.00 56.09 99 SER A CA 1
ATOM 759 C C . SER A 1 99 ? 11.274 1.325 9.107 1.00 56.09 99 SER A C 1
ATOM 761 O O . SER A 1 99 ? 12.430 1.223 9.510 1.00 56.09 99 SER A O 1
ATOM 763 N N . SER A 1 100 ? 10.935 0.988 7.859 1.00 50.50 100 SER A N 1
ATOM 764 C CA . SER A 1 100 ? 11.830 0.380 6.870 1.00 50.50 100 SER A CA 1
ATOM 765 C C . SER A 1 100 ? 12.708 1.372 6.097 1.00 50.50 100 SER A C 1
ATOM 767 O O . SER A 1 100 ? 13.568 0.939 5.337 1.00 50.50 100 SER A O 1
ATOM 769 N N . GLN A 1 101 ? 12.556 2.688 6.283 1.00 44.72 101 GLN A N 1
ATOM 770 C CA . GLN A 1 101 ? 13.414 3.693 5.636 1.00 44.72 101 GLN A CA 1
ATOM 771 C C . GLN A 1 101 ? 14.535 4.182 6.570 1.00 44.72 101 GLN A C 1
ATOM 773 O O . GLN A 1 101 ? 14.637 5.367 6.879 1.00 44.72 101 GLN A O 1
ATOM 778 N N . LYS A 1 102 ? 15.411 3.276 7.019 1.00 34.50 102 LYS A N 1
ATOM 779 C CA . LYS A 1 102 ? 16.789 3.651 7.383 1.00 34.50 102 LYS A CA 1
ATOM 780 C C . LYS A 1 102 ? 17.670 3.343 6.179 1.00 34.50 102 LYS A C 1
ATOM 782 O O . LYS A 1 102 ? 18.139 2.222 6.021 1.00 34.50 102 LYS A O 1
ATOM 787 N N . LYS A 1 103 ? 17.858 4.337 5.314 1.00 38.78 103 LYS A N 1
ATOM 788 C CA . LYS A 1 103 ? 18.943 4.312 4.333 1.00 38.78 103 LYS A CA 1
ATOM 789 C C . LYS A 1 103 ? 20.219 4.656 5.111 1.00 38.78 103 LYS A C 1
ATOM 791 O O . LYS A 1 103 ? 20.335 5.779 5.600 1.00 38.78 103 LYS A O 1
ATOM 796 N N . SER A 1 104 ? 21.064 3.650 5.346 1.00 35.31 104 SER A N 1
ATOM 797 C CA . SER A 1 104 ? 22.472 3.858 5.707 1.00 35.31 104 SER A CA 1
ATOM 798 C C . SER A 1 104 ? 23.256 4.310 4.485 1.00 35.31 104 SER A C 1
ATOM 800 O O . SER A 1 104 ? 22.799 4.018 3.357 1.00 35.31 104 SER A O 1
#

Radius of gyration: 16.09 Å; chains: 1; bounding box: 58×24×38 Å

pLDDT: mean 72.78, std 20.22, range [34.28, 95.56]

Organism: NCBI:txid185542

Foldseek 3Di:
DDDDPPDPPVVVVLVVPLVVVDDPLSVLSVLLVVLVVVCVVCVVVVNNVVNLVSLLSNVVSLVVNVVVLVVDPPVSVPDDPDPDDDPPVVSPVPGPHDPPPPDD

Sequence (104 aa):
MTGIGKLSSFQFIIICSFAAIGGATGQLLEQNAHTLDEISANFNAFKVHENINLFCQVRNNILAIMNDLNDLPEIMKQMPPLPVKLNEELANSILPRSSSQKKS

Secondary structure (DSSP, 8-state):
--------TTHHHHHHHHHHH-HHHHHHHHHHHHHHHHHHHHHHTT-GGGHHHHHHHHHHHHHHHHHHHHS--TTGGGSPPPSS---HHHHHHHSPPPTT----

=== Feature glossary ===
A reading guide for the features in this record.

Start from the sequence.

  · This is the polypeptide sequence — one letter per residue, N-terminus first. Length ranges from a few dozen residues for small domains to over a thousand for large multi-domain proteins.

Fold it, and you get atomic coordinates and the backbone conformation that goes with them.

  · Structure coordinates are given as an mmCIF _atom_site loop: one row per atom with element, residue name, chain id, sequence number, and x/y/z position in Å. Only the four main-chain atoms per residue are included here; side chains are omitted to keep the record compact.

  · Backbone dihedral angles. Every residue except chain termini has a φ (preceding-C → N → Cα → C) and a ψ (N → Cα → C → next-N). They are reported in degrees following the IUPAC sign convention. Secondary structure is essentially a statement about which (φ, ψ) basin each residue occupies.

  · The SS8 string is DSSP's per-residue secondary-structure call. α-helix (H) means an i→i+4 H-bond ladder; β-strand (E) means the residue participates in a β-sheet; 3₁₀ (G) and π (I) are tighter and wider helices; T/S are turns/bends; '-' is loop.

  · SS3 is a coarse helix/strand/coil call (letters a/b/c) made by the P-SEA algorithm from inter-Cα distances and dihedrals. It is less detailed than DSSP but needs only Cα positions.

Summarize the fold with a handful of shape descriptors and a per-residue structural alphabet.

  · Radius of gyration (Rg) is the root-mean-square distance of Cα atoms from their centroid — a single number for overall size and compactness. A globular domain of N residues has Rg ≈ 2.2·N^0.38 Å; an extended or disordered chain has a much larger Rg. The Cα contact count is the number of residue pairs whose Cα atoms are within 8 Å and are more than four positions apart in sequence — a standard proxy for tertiary packing density. The bounding box is the smallest axis-aligned box enclosing all Cα atoms.

  · The Foldseek 3Di string encodes local tertiary geometry as a 20-letter alphabet — one character per residue — derived from the relative positions of nearby Cα atoms. Unlike the amino-acid sequence, 3Di is a direct function of the 3D structure, so two proteins with the same fold have similar 3Di strings even at low sequence identity.

  · Solvent-accessible surface area (SASA) is the area in Å² traced out by the centre of a 1.4 Å probe sphere (a water molecule) rolled over the protein's van der Waals surface (Shrake–Rupley / Lee–Richards construction). Buried residues have near-zero SASA; fully exposed residues can exceed 200 Å². The total SASA scales roughly with the number of surface residues.

Ask how reliable the model is.

  · pLDDT (predicted Local Distance Difference Test) is AlphaFold's per-residue confidence score, ranging from 0 to 100. Values above 90 indicate high confidence (typically well-packed cores); 70–90 is confident; 50–70 low confidence; below 50 usually means the region is disordered or the prediction is unreliable there. AlphaFold stores pLDDT in the mmCIF B-factor column.

  · B-factor (Debye–Waller factor) reflects atomic displacement in the crystal lattice. It is an experimental observable (units Å²), not a prediction; low values mean the atom is pinned down, high values mean it moves or is heterogeneous across the crystal.

  · Predicted Aligned Error (PAE) is an AlphaFold confidence matrix: entry (i, j) is the expected error in the position of residue j, in ångströms, when the prediction is supe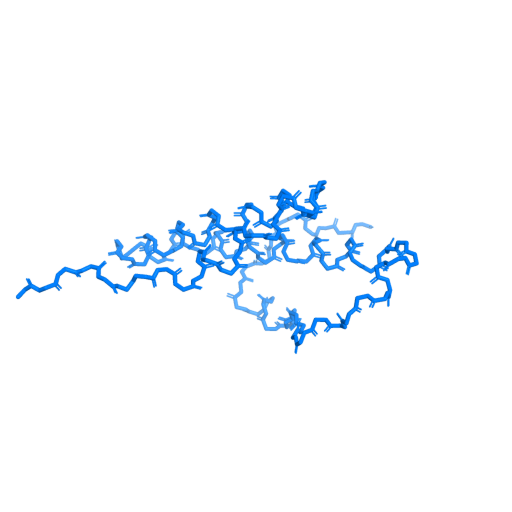rimposed on the true structure at residue i. Low PAE within a block of residues means that block is internally rigid and well-predicted; high PAE between two blocks means their relative placement is uncertain even if each block individually is confident.

Place it in context: what it resembles, what it is annotated as, and how it looks.

  · Nearest PDB neighbors are the top structural matches found by Foldseek when searching this structure against the entire Protein Data Bank. Each hit reports a TM-score (0 to 1; >0.5 almost always implies the same fold) and an E-value. These are *structural* homologs — they may share no detectable sequence similarity.

  · Functional annotations link the protein to curated databases. InterPro entries identify conserved domains and families by matching the sequence against member-database signatures (Pfam, PROSITE, CDD, …). Gene Ontology (GO) terms describe molecular function, biological process, and cellular component in a controlled vocabulary. CATH places the structure in a hierarchical fold classification (Class/Architecture/Topology/Homologous-superfamily). The organism is the source species.

  · Three diagnostic plots accompany the record. The Cα contact map visualizes the tertiary structure as a 2D adjacency matrix (8 Å cutoff, sequence-local contacts suppressed). The Ramachandran plot shows the distribution of backbone (φ, ψ) torsions, with points in the α and β basins reflecting secondary structure content. The PAE plot shows AlphaFold's inter-residue confidence as a color matrix.

  · Six rendered views show the 3D structure from the faces of a cube — i.e. along ±x, ±y, ±z. Rendering representation is drawn randomly per protein from cartoon (secondary-structure ribbons), sticks (backbone bonds), or molecular surface; coloring is either N→C rainbow (blue at the N-terminus through red at the C-terminus) or one color per chain.